Protein AF-A0A1G7UEG7-F1 (afdb_monomer_lite)

Sequence (147 aa):
MGKLTGYFTITWLIILIVSFLVSRFLLIQLLGLDDDSNEWWMAIITGISFIYSLKFVFFLTLSSVTIFLNLFKKIRNNWFLSLLTYSLIPLLTFSGMIIGDMIENGNSFEAIKSIAKFSGSLVLPHLACTLVCFLHFRKLMGNEKFN

Secondary structure (DSSP, 8-state):
-HHHHHHHHHHHHHHHHHHHHHHHHHHHHHHTTT-TTS-HHHHHHHHHHHHHHHHHHHHHHHHGGGGGGGGSHHHHHSHHHHHHHHHHHHHHHHHHHHHHHHHHH-S-HHHHHHHHHHHHHHHHHHHHHHHHHHHHHHHHHHTTTT-

Structure (mmCIF, N/CA/C/O backbone):
data_AF-A0A1G7UEG7-F1
#
_entry.id   AF-A0A1G7UEG7-F1
#
loop_
_atom_site.group_PDB
_atom_site.id
_atom_site.type_symbol
_atom_site.label_atom_id
_atom_site.label_alt_id
_atom_site.label_comp_id
_atom_site.label_asym_id
_atom_site.label_entity_id
_atom_site.label_seq_id
_atom_site.pdbx_PDB_ins_code
_atom_site.Cartn_x
_atom_site.Cartn_y
_atom_site.Cartn_z
_atom_site.occupancy
_atom_site.B_iso_or_equiv
_atom_site.auth_seq_id
_atom_site.auth_comp_id
_atom_site.auth_asym_id
_atom_site.auth_atom_id
_atom_site.pdbx_PDB_model_num
ATOM 1 N N . MET A 1 1 ? -6.365 -1.622 26.327 1.00 61.22 1 MET A N 1
ATOM 2 C CA . MET A 1 1 ? -5.407 -1.237 25.262 1.00 61.22 1 MET A CA 1
ATOM 3 C C . MET A 1 1 ? -4.646 -2.425 24.675 1.00 61.22 1 MET A C 1
ATOM 5 O O . MET A 1 1 ? -4.696 -2.566 23.463 1.00 61.22 1 MET A O 1
ATOM 9 N N . GLY A 1 2 ? -4.049 -3.323 25.475 1.00 79.75 2 GLY A N 1
ATOM 10 C CA . GLY A 1 2 ? -3.222 -4.437 24.961 1.00 79.75 2 GLY A CA 1
ATOM 11 C C . GLY A 1 2 ? -3.860 -5.328 23.879 1.00 79.75 2 GLY A C 1
ATOM 12 O O . GLY A 1 2 ? -3.212 -5.614 22.879 1.00 79.75 2 GLY A O 1
ATOM 13 N N . LYS A 1 3 ? -5.150 -5.689 24.004 1.00 84.31 3 LYS A N 1
ATOM 14 C CA . LYS A 1 3 ? -5.875 -6.463 22.969 1.00 84.31 3 LYS A CA 1
ATOM 15 C C . LYS A 1 3 ? -5.966 -5.732 21.619 1.00 84.31 3 LYS A C 1
ATOM 17 O O . LYS A 1 3 ? -5.844 -6.359 20.573 1.00 84.31 3 LYS A O 1
ATOM 22 N N . LEU A 1 4 ? -6.166 -4.411 21.648 1.00 87.94 4 LEU A N 1
ATOM 23 C CA . LEU A 1 4 ? -6.286 -3.575 20.448 1.00 87.94 4 LEU A CA 1
ATOM 24 C C . LEU A 1 4 ? -4.919 -3.389 19.777 1.00 87.94 4 LEU A C 1
ATOM 26 O O . LEU A 1 4 ? -4.803 -3.505 18.563 1.00 87.94 4 LEU A O 1
ATOM 30 N N . THR A 1 5 ? -3.876 -3.162 20.581 1.00 91.12 5 THR A N 1
ATOM 31 C CA . THR A 1 5 ? -2.491 -3.092 20.102 1.00 91.12 5 THR A CA 1
ATOM 32 C C . THR A 1 5 ? -2.080 -4.400 19.438 1.00 91.12 5 THR A C 1
ATOM 34 O O . THR A 1 5 ? -1.606 -4.368 18.310 1.00 91.12 5 THR A O 1
ATOM 37 N N . GLY A 1 6 ? -2.346 -5.548 20.074 1.00 92.75 6 GLY A N 1
ATOM 38 C CA . GLY A 1 6 ? -2.064 -6.862 19.490 1.00 92.75 6 GLY A CA 1
ATOM 39 C C . GLY A 1 6 ? -2.786 -7.092 18.159 1.00 92.75 6 GLY A C 1
ATOM 40 O O . GLY A 1 6 ? -2.169 -7.556 17.205 1.00 92.75 6 GLY A O 1
ATOM 41 N N . TYR A 1 7 ? -4.061 -6.694 18.059 1.00 93.50 7 TYR A N 1
ATOM 42 C CA . TYR A 1 7 ? -4.811 -6.751 16.801 1.00 93.50 7 TYR A CA 1
ATOM 43 C C . TYR A 1 7 ? -4.140 -5.937 15.685 1.00 93.50 7 TYR A C 1
ATOM 45 O O . TYR A 1 7 ? -3.947 -6.457 14.586 1.00 93.50 7 TYR A O 1
ATOM 53 N N . PHE A 1 8 ? -3.761 -4.681 15.949 1.00 94.00 8 PHE A N 1
ATOM 54 C CA . PHE A 1 8 ? -3.115 -3.844 14.932 1.00 94.00 8 PHE A CA 1
ATOM 55 C C . PHE A 1 8 ? -1.713 -4.330 14.575 1.00 94.00 8 PHE A C 1
ATOM 57 O O . PHE A 1 8 ? -1.362 -4.289 13.402 1.00 94.00 8 PHE A O 1
ATOM 64 N N . THR A 1 9 ? -0.953 -4.867 15.531 1.00 94.62 9 THR A N 1
ATOM 65 C CA . THR A 1 9 ? 0.338 -5.506 15.250 1.00 94.62 9 THR A CA 1
ATOM 66 C C . THR A 1 9 ? 0.174 -6.697 14.311 1.00 94.62 9 THR A C 1
ATOM 68 O O . THR A 1 9 ? 0.865 -6.768 13.300 1.00 94.62 9 THR A O 1
ATOM 71 N N . ILE A 1 10 ? -0.773 -7.600 14.587 1.00 95.06 10 ILE A N 1
ATOM 72 C CA . ILE A 1 10 ? -1.048 -8.750 13.711 1.00 95.06 10 ILE A CA 1
ATOM 73 C C . ILE A 1 10 ? -1.529 -8.275 12.336 1.00 95.06 10 ILE A C 1
ATOM 75 O O . ILE A 1 10 ? -1.057 -8.769 11.319 1.00 95.06 10 ILE A O 1
ATOM 79 N N . THR A 1 11 ? -2.422 -7.285 12.293 1.00 94.50 11 THR A N 1
ATOM 80 C CA . THR A 1 11 ? -2.929 -6.704 11.040 1.00 94.50 11 THR A CA 1
ATOM 81 C C . THR A 1 11 ? -1.793 -6.123 10.200 1.00 94.50 11 THR A C 1
ATOM 83 O O . THR A 1 11 ? -1.701 -6.397 9.009 1.00 94.50 11 THR A O 1
ATOM 86 N N . TRP A 1 12 ? -0.893 -5.363 10.822 1.00 94.69 12 TRP A N 1
ATOM 87 C CA . TRP A 1 12 ? 0.271 -4.780 10.163 1.00 94.69 12 TRP A CA 1
ATOM 88 C C . TRP A 1 12 ? 1.236 -5.852 9.636 1.00 94.69 12 TRP A C 1
ATOM 90 O O . TRP A 1 12 ? 1.694 -5.744 8.501 1.00 94.69 12 TRP A O 1
ATOM 100 N N . LEU A 1 13 ? 1.473 -6.929 10.395 1.00 94.75 13 LEU A N 1
ATOM 101 C CA . LEU A 1 13 ? 2.273 -8.073 9.939 1.00 94.75 13 LEU A CA 1
ATOM 102 C C . LEU A 1 13 ? 1.618 -8.826 8.773 1.00 94.75 13 LEU A C 1
ATOM 104 O O . LEU A 1 13 ? 2.311 -9.221 7.840 1.00 94.75 13 LEU A O 1
ATOM 108 N N . ILE A 1 14 ? 0.295 -9.006 8.793 1.00 94.81 14 ILE A N 1
ATOM 109 C CA . ILE A 1 14 ? -0.442 -9.617 7.677 1.00 94.81 14 ILE A CA 1
ATOM 110 C C . ILE A 1 14 ? -0.295 -8.758 6.424 1.00 94.81 14 ILE A C 1
ATOM 112 O O . ILE A 1 14 ? 0.029 -9.290 5.365 1.00 94.81 14 ILE A O 1
ATOM 116 N N . ILE A 1 15 ? -0.476 -7.439 6.549 1.00 94.38 15 ILE A N 1
ATOM 117 C CA . ILE A 1 15 ? -0.284 -6.507 5.436 1.00 94.38 15 ILE A CA 1
ATOM 118 C C . ILE A 1 15 ? 1.144 -6.623 4.898 1.00 94.38 15 ILE A C 1
ATOM 120 O O . ILE A 1 15 ? 1.310 -6.719 3.686 1.00 94.38 15 ILE A O 1
ATOM 124 N N . LEU A 1 16 ? 2.152 -6.701 5.771 1.00 93.69 16 LEU A N 1
ATOM 125 C CA . LEU A 1 16 ? 3.548 -6.904 5.376 1.00 93.69 16 LEU A CA 1
ATOM 126 C C . LEU A 1 16 ? 3.726 -8.158 4.537 1.00 93.69 16 LEU A C 1
ATOM 128 O O . LEU A 1 16 ? 4.205 -8.083 3.409 1.00 93.69 16 LEU A O 1
ATOM 132 N N . ILE A 1 17 ? 3.332 -9.304 5.079 1.00 93.69 17 ILE A N 1
ATOM 133 C CA . ILE A 1 17 ? 3.588 -10.600 4.456 1.00 93.69 17 ILE A CA 1
ATOM 134 C C . ILE A 1 17 ? 2.814 -10.719 3.143 1.00 93.69 17 ILE A C 1
ATOM 136 O O . ILE A 1 17 ? 3.394 -11.059 2.115 1.00 93.69 17 ILE A O 1
ATOM 140 N N . VAL A 1 18 ? 1.515 -10.414 3.156 1.00 94.81 18 VAL A N 1
ATOM 141 C CA . VAL A 1 18 ? 0.652 -10.587 1.982 1.00 94.81 18 VAL A CA 1
ATOM 142 C C . VAL A 1 18 ? 1.050 -9.623 0.871 1.00 94.81 18 VAL A C 1
ATOM 144 O O . VAL A 1 18 ? 1.220 -10.056 -0.267 1.00 94.81 18 VAL A O 1
ATOM 147 N N . SER A 1 19 ? 1.257 -8.343 1.186 1.00 94.00 19 SER A N 1
ATOM 148 C CA . SER A 1 19 ? 1.634 -7.353 0.170 1.00 94.00 19 SER A CA 1
ATOM 149 C C . SER A 1 19 ? 3.000 -7.677 -0.419 1.00 94.00 19 SER A C 1
ATOM 151 O O . SER A 1 19 ? 3.154 -7.666 -1.633 1.00 94.00 19 SER A O 1
ATOM 153 N N . PHE A 1 20 ? 3.965 -8.070 0.416 1.00 92.81 20 PHE A N 1
ATOM 154 C CA . PHE A 1 20 ? 5.283 -8.486 -0.053 1.00 92.81 20 PHE A CA 1
ATOM 155 C C . PHE A 1 20 ? 5.215 -9.694 -0.997 1.00 92.81 20 PHE A C 1
ATOM 157 O O . PHE A 1 20 ? 5.822 -9.669 -2.066 1.00 92.81 20 PHE A O 1
ATOM 164 N N . LEU A 1 21 ? 4.464 -10.741 -0.639 1.00 93.88 21 LEU A N 1
ATOM 165 C CA . LEU A 1 21 ? 4.343 -11.948 -1.462 1.00 93.88 21 LEU A CA 1
ATOM 166 C C . LEU A 1 21 ? 3.644 -11.677 -2.798 1.00 93.88 21 LEU A C 1
ATOM 168 O O . LEU A 1 21 ? 4.101 -12.163 -3.834 1.00 93.88 21 LEU A O 1
ATOM 172 N N . VAL A 1 22 ? 2.565 -10.892 -2.786 1.00 94.94 22 VAL A N 1
ATOM 173 C CA . VAL A 1 22 ? 1.824 -10.557 -4.008 1.00 94.94 22 VAL A CA 1
ATOM 174 C C . VAL A 1 22 ? 2.654 -9.641 -4.905 1.00 94.94 22 VAL A C 1
ATOM 176 O O . VAL A 1 22 ? 2.798 -9.941 -6.088 1.00 94.94 22 VAL A O 1
ATOM 179 N N . SER A 1 23 ? 3.273 -8.585 -4.367 1.00 93.56 23 SER A N 1
ATOM 180 C CA . SER A 1 23 ? 4.146 -7.711 -5.161 1.00 93.56 23 SER A CA 1
ATOM 181 C C . SER A 1 23 ? 5.350 -8.474 -5.715 1.00 93.56 23 SER A C 1
ATOM 183 O O . SER A 1 23 ? 5.711 -8.278 -6.870 1.00 93.56 23 SER A O 1
ATOM 185 N N . ARG A 1 24 ? 5.936 -9.409 -4.950 1.00 91.94 24 ARG A N 1
ATOM 186 C CA . ARG A 1 24 ? 6.990 -10.308 -5.450 1.00 91.94 24 ARG A CA 1
ATOM 187 C C . ARG A 1 24 ? 6.528 -11.085 -6.676 1.00 91.94 24 ARG A C 1
ATOM 189 O O . ARG A 1 24 ? 7.246 -11.127 -7.669 1.00 91.94 24 ARG A O 1
ATOM 196 N N . PHE A 1 25 ? 5.364 -11.720 -6.589 1.00 92.06 25 PHE A N 1
ATOM 197 C CA . PHE A 1 25 ? 4.814 -12.502 -7.691 1.00 92.06 25 PHE A CA 1
ATOM 198 C C . PHE A 1 25 ? 4.567 -11.634 -8.932 1.00 92.06 25 PHE A C 1
ATOM 200 O O . PHE A 1 25 ? 5.006 -11.991 -10.022 1.00 92.06 25 PHE A O 1
ATOM 207 N N . LEU A 1 26 ? 3.948 -10.462 -8.759 1.00 93.31 26 LEU A N 1
ATOM 208 C CA . LEU A 1 26 ? 3.683 -9.532 -9.859 1.00 93.31 26 LEU A CA 1
ATOM 209 C C . LEU A 1 26 ? 4.967 -8.988 -10.493 1.00 93.31 26 LEU A C 1
ATOM 211 O O . LEU A 1 26 ? 5.024 -8.839 -11.708 1.00 93.31 26 LEU A O 1
ATOM 215 N N . LEU A 1 27 ? 6.004 -8.717 -9.697 1.00 91.19 27 LEU A N 1
ATOM 216 C CA . LEU A 1 27 ? 7.291 -8.238 -10.201 1.00 91.19 27 LEU A CA 1
ATOM 217 C C . LEU A 1 27 ? 8.043 -9.295 -11.008 1.00 91.19 27 LEU A C 1
ATOM 219 O O . LEU A 1 27 ? 8.666 -8.937 -12.001 1.00 91.19 27 LEU A O 1
ATOM 223 N N . ILE A 1 28 ? 7.984 -10.570 -10.607 1.00 88.56 28 ILE A N 1
ATOM 224 C CA . ILE A 1 28 ? 8.583 -11.669 -11.384 1.00 88.56 28 ILE A CA 1
ATOM 225 C C . ILE A 1 28 ? 7.978 -11.692 -12.788 1.00 88.56 28 ILE A C 1
ATOM 227 O O . ILE A 1 28 ? 8.723 -11.676 -13.763 1.00 88.56 28 ILE A O 1
ATOM 231 N N . GLN A 1 29 ? 6.646 -11.631 -12.874 1.00 87.69 29 GLN A N 1
ATOM 232 C CA . GLN A 1 29 ? 5.931 -11.603 -14.151 1.00 87.69 29 GLN A CA 1
ATOM 233 C C . GLN A 1 29 ? 6.202 -10.325 -14.950 1.00 87.69 29 GLN A C 1
ATOM 235 O O . GLN A 1 29 ? 6.360 -10.372 -16.164 1.00 87.69 29 GLN A O 1
ATOM 240 N N . LEU A 1 30 ? 6.240 -9.167 -14.284 1.00 88.62 30 LEU A N 1
ATOM 241 C CA . LEU A 1 30 ? 6.428 -7.881 -14.953 1.00 88.62 30 LEU A CA 1
ATOM 242 C C . LEU A 1 30 ? 7.838 -7.732 -15.540 1.00 88.62 30 LEU A C 1
ATOM 244 O O . LEU A 1 30 ? 7.991 -7.115 -16.591 1.00 88.62 30 LEU A O 1
ATOM 248 N N . LEU A 1 31 ? 8.851 -8.258 -14.851 1.00 86.88 31 LEU A N 1
ATOM 249 C CA . LEU A 1 31 ? 10.256 -8.152 -15.249 1.00 86.88 31 LEU A CA 1
ATOM 250 C C . LEU A 1 31 ? 10.738 -9.336 -16.103 1.00 86.88 31 LEU A C 1
ATOM 252 O O . LEU A 1 31 ? 11.894 -9.319 -16.519 1.00 86.88 31 LEU A O 1
ATOM 256 N N . GLY A 1 32 ? 9.894 -10.347 -16.344 1.00 84.00 32 GLY A N 1
ATOM 257 C CA . GLY A 1 32 ? 10.253 -11.534 -17.130 1.00 84.00 32 GLY A CA 1
ATOM 258 C C . GLY A 1 32 ? 11.415 -12.321 -16.522 1.00 84.00 32 GLY A C 1
ATOM 259 O O . GLY A 1 32 ? 12.299 -12.782 -17.238 1.00 84.00 32 GLY A O 1
ATOM 260 N N . LEU A 1 33 ? 11.467 -12.422 -15.188 1.00 80.69 33 LEU A N 1
ATOM 261 C CA . LEU A 1 33 ? 12.536 -13.153 -14.487 1.00 80.69 33 LEU A CA 1
ATOM 262 C C . LEU A 1 33 ? 12.432 -14.679 -14.648 1.00 80.69 33 LEU A C 1
ATOM 264 O O . LEU A 1 33 ? 13.329 -15.398 -14.221 1.00 80.69 33 LEU A O 1
ATOM 268 N N . ASP A 1 34 ? 11.327 -15.158 -15.209 1.00 78.31 34 ASP A N 1
ATOM 269 C CA . ASP A 1 34 ? 11.062 -16.543 -15.588 1.00 78.31 34 ASP A CA 1
ATOM 270 C C . ASP A 1 34 ? 11.372 -16.837 -17.067 1.00 78.31 34 ASP A C 1
ATOM 272 O O . ASP A 1 34 ? 11.183 -17.968 -17.509 1.00 78.31 34 ASP A O 1
ATOM 276 N N . ASP A 1 35 ? 11.855 -15.845 -17.823 1.00 75.69 35 ASP A N 1
ATOM 277 C CA . ASP A 1 35 ? 12.195 -15.993 -19.237 1.00 75.69 35 ASP A CA 1
ATOM 278 C C . ASP A 1 35 ? 13.684 -16.349 -19.423 1.00 75.69 35 ASP A C 1
ATOM 280 O O . ASP A 1 35 ? 14.578 -15.513 -19.248 1.00 75.69 35 ASP A O 1
ATOM 284 N N . ASP A 1 36 ? 13.944 -17.604 -19.805 1.00 68.56 36 ASP A N 1
ATOM 285 C CA . ASP A 1 36 ? 15.284 -18.157 -20.060 1.00 68.56 36 ASP A CA 1
ATOM 286 C C . ASP A 1 36 ? 15.970 -17.556 -21.308 1.00 68.56 36 ASP A C 1
ATOM 288 O O . ASP A 1 36 ? 17.141 -17.837 -21.570 1.00 68.56 36 ASP A O 1
ATOM 292 N N . SER A 1 37 ? 15.270 -16.726 -22.093 1.00 68.25 37 SER A N 1
ATOM 293 C CA . SER A 1 37 ? 15.817 -16.089 -23.302 1.00 68.25 37 SER A CA 1
ATOM 294 C C . SER A 1 37 ? 16.661 -14.833 -23.037 1.00 68.25 37 SER A C 1
ATOM 296 O O . SER A 1 37 ? 17.264 -14.289 -23.965 1.00 68.25 37 SER A O 1
ATOM 298 N N . ASN A 1 38 ? 16.736 -14.369 -21.785 1.00 63.94 38 ASN A N 1
ATOM 299 C CA . ASN A 1 38 ? 17.438 -13.137 -21.433 1.00 63.94 38 ASN A CA 1
ATOM 300 C C . ASN A 1 38 ? 18.965 -13.255 -21.565 1.00 63.94 38 ASN A C 1
ATOM 302 O O . ASN A 1 38 ? 19.604 -14.146 -21.004 1.00 63.94 38 ASN A O 1
ATOM 306 N N . GLU A 1 39 ? 19.577 -12.278 -22.238 1.00 80.00 39 GLU A N 1
ATOM 307 C CA . GLU A 1 39 ? 21.031 -12.125 -22.247 1.00 80.00 39 GLU A CA 1
ATOM 308 C C . GLU A 1 39 ? 21.563 -11.952 -20.812 1.00 80.00 39 GLU A C 1
ATOM 310 O O . GLU A 1 39 ? 20.954 -11.286 -19.970 1.00 80.00 39 GLU A O 1
ATOM 315 N N . TRP A 1 40 ? 22.734 -12.526 -20.521 1.00 79.62 40 TRP A N 1
ATOM 316 C CA . TRP A 1 40 ? 23.274 -12.607 -19.156 1.00 79.62 40 TRP A CA 1
ATOM 317 C C . TRP A 1 40 ? 23.411 -11.244 -18.450 1.00 79.62 40 TRP A C 1
ATOM 319 O O . TRP A 1 40 ? 23.266 -11.163 -17.232 1.00 79.62 40 TRP A O 1
ATOM 329 N N . TRP A 1 41 ? 23.667 -10.161 -19.192 1.00 78.94 41 TRP A N 1
ATOM 330 C CA . TRP A 1 41 ? 23.777 -8.810 -18.633 1.00 78.94 41 TRP A CA 1
ATOM 331 C C . TRP A 1 41 ? 22.404 -8.188 -18.337 1.00 78.94 41 TRP A C 1
ATOM 333 O O . TRP A 1 41 ? 22.255 -7.500 -17.325 1.00 78.94 41 TRP A O 1
ATOM 343 N N . MET A 1 42 ? 21.383 -8.482 -19.150 1.00 80.00 42 MET A N 1
ATOM 344 C CA . MET A 1 42 ? 19.997 -8.077 -18.885 1.00 80.00 42 MET A CA 1
ATOM 345 C C . MET A 1 42 ? 19.466 -8.754 -17.623 1.00 80.00 42 MET A C 1
ATOM 347 O O . MET A 1 42 ? 18.840 -8.087 -16.802 1.00 80.00 42 MET A O 1
ATOM 351 N N . ALA A 1 43 ? 19.805 -10.030 -17.407 1.00 81.00 43 ALA A N 1
ATOM 352 C CA . ALA A 1 43 ? 19.456 -10.764 -16.189 1.00 81.00 43 ALA A CA 1
ATOM 353 C C . ALA A 1 43 ? 20.018 -10.109 -14.908 1.00 81.00 43 ALA A C 1
ATOM 355 O O . ALA A 1 43 ? 19.361 -10.091 -13.864 1.00 81.00 43 ALA A O 1
ATOM 356 N N . ILE A 1 44 ? 21.219 -9.518 -14.975 1.00 83.75 44 ILE A N 1
ATOM 357 C CA . ILE A 1 44 ? 21.807 -8.781 -13.844 1.00 83.75 44 ILE A CA 1
ATOM 358 C C . ILE A 1 44 ? 21.005 -7.502 -13.561 1.00 83.75 44 ILE A C 1
ATOM 360 O O . ILE A 1 44 ? 20.663 -7.233 -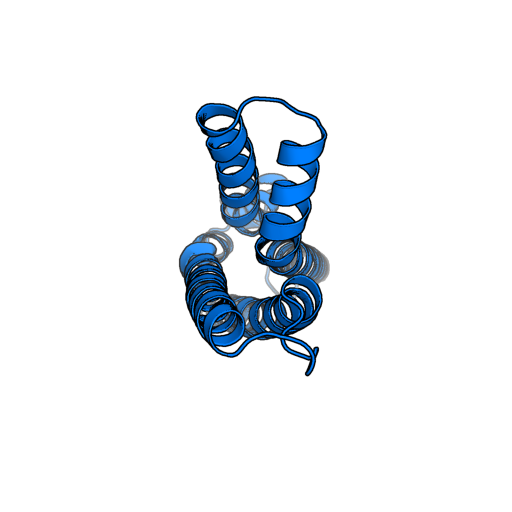12.407 1.00 83.75 44 ILE A O 1
ATOM 364 N N . ILE A 1 45 ? 20.671 -6.7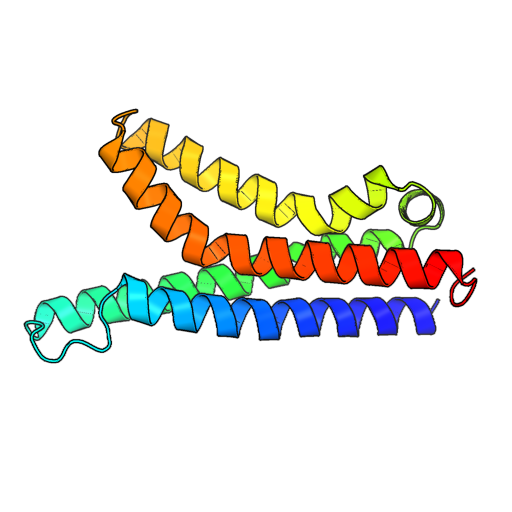20 -14.594 1.00 85.19 45 ILE A N 1
ATOM 365 C CA . ILE A 1 45 ? 19.923 -5.459 -14.448 1.00 85.19 45 ILE A CA 1
ATOM 366 C C . ILE A 1 45 ? 18.508 -5.710 -13.908 1.00 85.19 45 ILE A C 1
ATOM 368 O O . ILE A 1 45 ? 18.059 -5.008 -12.992 1.00 85.19 45 ILE A O 1
ATOM 372 N N . THR A 1 46 ? 17.807 -6.719 -14.431 1.00 85.31 46 THR A N 1
ATOM 373 C CA . THR A 1 46 ? 16.463 -7.089 -13.965 1.00 85.31 46 THR A CA 1
ATOM 374 C C . THR A 1 46 ? 16.500 -7.639 -12.540 1.00 85.31 46 THR A C 1
ATOM 376 O O . THR A 1 46 ? 15.669 -7.248 -11.718 1.00 85.31 46 THR A O 1
ATOM 379 N N . GLY A 1 47 ? 17.510 -8.443 -12.189 1.00 85.75 47 GLY A N 1
ATOM 380 C CA . GLY A 1 47 ? 17.721 -8.940 -10.827 1.00 85.75 47 GLY A CA 1
ATOM 381 C C . GLY A 1 47 ? 17.983 -7.827 -9.804 1.00 85.75 47 GLY A C 1
ATOM 382 O O . GLY A 1 47 ? 17.386 -7.815 -8.723 1.00 85.75 47 GLY A O 1
ATOM 383 N N . ILE A 1 48 ? 18.821 -6.844 -10.148 1.00 88.06 48 ILE A N 1
ATOM 384 C CA . ILE A 1 48 ? 19.065 -5.668 -9.298 1.00 88.06 48 ILE A CA 1
ATOM 385 C C . ILE A 1 48 ? 17.769 -4.863 -9.124 1.00 88.06 48 ILE A C 1
ATOM 387 O O . ILE A 1 48 ? 17.378 -4.563 -7.991 1.00 88.06 48 ILE A O 1
ATOM 391 N N . SER A 1 49 ? 17.070 -4.568 -10.225 1.00 87.50 49 SER A N 1
ATOM 392 C CA . SER A 1 49 ? 15.791 -3.842 -10.217 1.00 87.50 49 SER A CA 1
ATOM 393 C C . SER A 1 49 ? 14.745 -4.532 -9.342 1.00 87.50 49 SER A C 1
ATOM 395 O O . SER A 1 49 ? 14.059 -3.881 -8.551 1.00 87.50 49 SER A O 1
ATOM 397 N N . PHE A 1 50 ? 14.669 -5.860 -9.408 1.00 90.06 50 PHE A N 1
ATOM 398 C CA . PHE A 1 50 ? 13.793 -6.675 -8.575 1.00 90.06 50 PHE A CA 1
ATOM 399 C C . PHE A 1 50 ? 14.113 -6.552 -7.080 1.00 90.06 50 PHE A C 1
ATOM 401 O O . PHE A 1 50 ? 13.210 -6.331 -6.270 1.00 90.06 50 PHE A O 1
ATOM 408 N N . ILE A 1 51 ? 15.392 -6.624 -6.696 1.00 91.25 51 ILE A N 1
ATOM 409 C CA . ILE A 1 51 ? 15.811 -6.492 -5.292 1.00 91.25 51 ILE A CA 1
ATOM 410 C C . ILE A 1 51 ? 15.456 -5.106 -4.739 1.00 91.25 51 ILE A C 1
ATOM 412 O O . ILE A 1 51 ? 14.916 -5.007 -3.634 1.00 91.25 51 ILE A O 1
ATOM 416 N N . TYR A 1 52 ? 15.734 -4.032 -5.484 1.00 91.31 52 TYR A N 1
ATOM 417 C CA . TYR A 1 52 ? 15.380 -2.672 -5.058 1.00 91.31 52 TYR A CA 1
ATOM 418 C C . TYR A 1 52 ? 13.864 -2.481 -4.948 1.00 91.31 52 TYR A C 1
ATOM 420 O O . TYR A 1 52 ? 13.385 -1.905 -3.970 1.00 91.31 52 TYR A O 1
ATOM 428 N N . SER A 1 53 ? 13.109 -3.042 -5.890 1.00 91.56 53 SER A N 1
ATOM 429 C CA . SER A 1 53 ? 11.645 -3.029 -5.888 1.00 91.56 53 SER A CA 1
ATOM 430 C C . SER A 1 53 ? 11.058 -3.741 -4.664 1.00 91.56 53 SER A C 1
ATOM 432 O O . SER A 1 53 ? 10.174 -3.213 -3.991 1.00 91.56 53 SER A O 1
ATOM 434 N N . LEU A 1 54 ? 11.592 -4.908 -4.297 1.00 90.31 54 LEU A N 1
ATOM 435 C CA . LEU A 1 54 ? 11.165 -5.621 -3.089 1.00 90.31 54 LEU A CA 1
ATOM 436 C C . LEU A 1 54 ? 11.524 -4.878 -1.802 1.00 90.31 54 LEU A C 1
ATOM 438 O O . LEU A 1 54 ? 10.710 -4.827 -0.876 1.00 90.31 54 LEU A O 1
ATOM 442 N N . LYS A 1 55 ? 12.716 -4.272 -1.738 1.00 92.69 55 LYS A N 1
ATOM 443 C CA . LYS A 1 55 ? 13.098 -3.407 -0.612 1.00 92.69 55 LYS A CA 1
ATOM 444 C C . LYS A 1 55 ? 12.103 -2.261 -0.453 1.00 92.69 55 LYS A C 1
ATOM 446 O O . LYS A 1 55 ? 11.684 -1.969 0.663 1.00 92.69 55 LYS A O 1
ATOM 451 N N . PHE A 1 56 ? 11.687 -1.649 -1.557 1.00 92.62 56 PHE A N 1
ATOM 452 C CA . PHE A 1 56 ? 10.688 -0.590 -1.538 1.00 92.62 56 PHE A CA 1
ATOM 453 C C . PHE A 1 56 ? 9.343 -1.059 -0.961 1.00 92.62 56 PHE A C 1
ATOM 455 O O . PHE A 1 56 ? 8.821 -0.408 -0.058 1.00 92.62 56 PHE A O 1
ATOM 462 N N . VAL A 1 57 ? 8.815 -2.212 -1.392 1.00 91.75 57 VAL A N 1
ATOM 463 C CA . VAL A 1 57 ? 7.561 -2.778 -0.843 1.00 91.75 57 VAL A CA 1
ATOM 464 C C . VAL A 1 57 ? 7.673 -3.033 0.664 1.00 91.75 57 VAL A C 1
ATOM 466 O O . VAL A 1 57 ? 6.747 -2.750 1.432 1.00 91.75 57 VAL A O 1
ATOM 469 N N . PHE A 1 58 ? 8.832 -3.516 1.114 1.00 91.00 58 PHE A N 1
ATOM 470 C CA . PHE A 1 58 ? 9.103 -3.704 2.534 1.00 91.00 58 PHE A CA 1
ATOM 471 C C . PHE A 1 58 ? 9.046 -2.374 3.308 1.00 91.00 58 PHE A C 1
ATOM 473 O O . PHE A 1 58 ? 8.321 -2.270 4.300 1.00 91.00 58 PHE A O 1
ATOM 480 N N . PHE A 1 59 ? 9.724 -1.325 2.827 1.00 92.50 59 PHE A N 1
ATOM 481 C CA . PHE A 1 59 ? 9.690 0.004 3.454 1.00 92.50 59 PHE A CA 1
ATOM 482 C C . PHE A 1 59 ? 8.309 0.665 3.414 1.00 92.50 59 PHE A C 1
ATOM 484 O O . PHE A 1 59 ? 7.914 1.308 4.391 1.00 92.50 59 PHE A O 1
ATOM 491 N N . LEU A 1 60 ? 7.550 0.482 2.331 1.00 91.62 60 LEU A N 1
ATOM 492 C CA . LEU A 1 60 ? 6.165 0.943 2.228 1.00 91.62 60 LEU A CA 1
ATOM 493 C C . LEU A 1 60 ? 5.308 0.348 3.351 1.00 91.62 60 LEU A C 1
ATOM 495 O O . LEU A 1 60 ? 4.523 1.046 4.007 1.00 91.62 60 LEU A O 1
ATOM 499 N N . THR A 1 61 ? 5.505 -0.940 3.620 1.00 84.56 61 THR A N 1
ATOM 500 C CA . THR A 1 61 ? 4.766 -1.606 4.683 1.00 84.56 61 THR A CA 1
ATOM 501 C C . THR A 1 61 ? 5.214 -1.153 6.066 1.00 84.56 61 THR A C 1
ATOM 503 O O . THR A 1 61 ? 4.369 -0.863 6.916 1.00 84.56 61 THR A O 1
ATOM 506 N N . LEU A 1 62 ? 6.524 -1.003 6.288 1.00 87.62 62 LEU A N 1
ATOM 507 C CA . LEU A 1 62 ? 7.033 -0.451 7.544 1.00 87.62 62 LEU A CA 1
ATOM 508 C C . LEU A 1 62 ? 6.455 0.940 7.833 1.00 87.62 62 LEU A C 1
ATOM 510 O O . LEU A 1 62 ? 6.047 1.228 8.957 1.00 87.62 62 LEU A O 1
ATOM 514 N N . SER A 1 63 ? 6.335 1.766 6.795 1.00 86.81 63 SER A N 1
ATOM 515 C CA . SER A 1 63 ? 5.796 3.126 6.880 1.00 86.81 63 SER A CA 1
ATOM 516 C C . SER A 1 63 ? 4.293 3.165 7.178 1.00 86.81 63 SER A C 1
ATOM 518 O O . SER A 1 63 ? 3.781 4.176 7.654 1.00 86.81 63 SER A O 1
ATOM 520 N N . SER A 1 64 ? 3.574 2.053 6.995 1.00 87.06 64 SER A N 1
ATO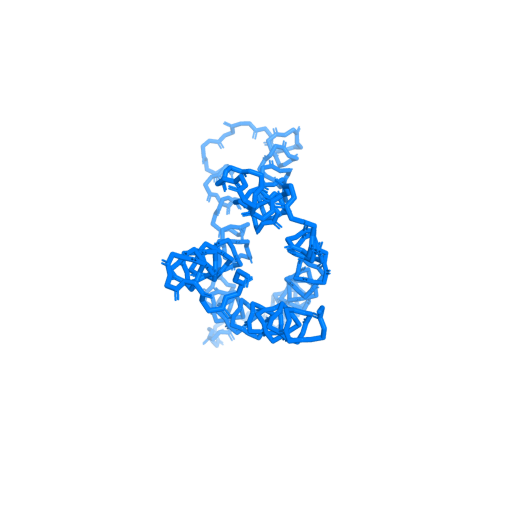M 521 C CA . SER A 1 64 ? 2.138 1.929 7.298 1.00 87.06 64 SER A CA 1
ATOM 522 C C . SER A 1 64 ? 1.829 1.779 8.798 1.00 87.06 64 SER A C 1
ATOM 524 O O . SER A 1 64 ? 0.753 1.318 9.185 1.00 87.06 64 SER A O 1
ATOM 526 N N . VAL A 1 65 ? 2.745 2.227 9.664 1.00 90.06 65 VAL A N 1
ATOM 527 C CA . VAL A 1 65 ? 2.546 2.359 11.117 1.00 90.06 65 VAL A CA 1
ATOM 528 C C . VAL A 1 65 ? 1.390 3.310 11.461 1.00 90.06 65 VAL A C 1
ATOM 530 O O . VAL A 1 65 ? 0.839 3.250 12.559 1.00 90.06 65 VAL A O 1
ATOM 533 N N . THR A 1 66 ? 0.950 4.145 10.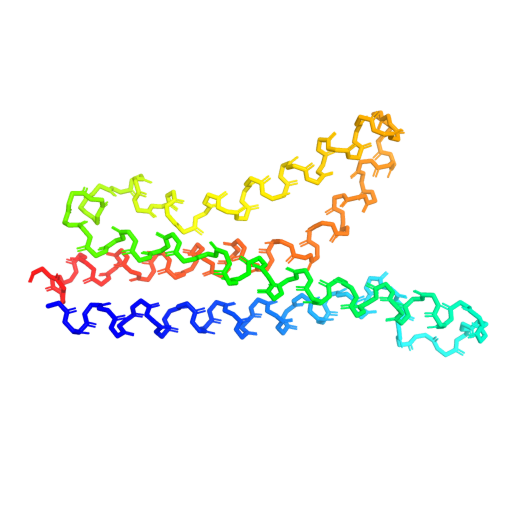515 1.00 91.88 66 THR A N 1
ATOM 534 C CA . THR A 1 66 ? -0.218 5.023 10.667 1.00 91.88 66 THR A CA 1
ATOM 535 C C . THR A 1 66 ? -1.480 4.276 11.092 1.00 91.88 66 THR A C 1
ATOM 537 O O . THR A 1 66 ? -2.307 4.863 11.783 1.00 91.88 66 THR A O 1
ATOM 540 N N . ILE A 1 67 ? -1.614 2.978 10.787 1.00 92.94 67 ILE A N 1
ATOM 541 C CA . ILE A 1 67 ? -2.738 2.134 11.232 1.00 92.94 67 ILE A CA 1
ATOM 542 C C . ILE A 1 67 ? -2.904 2.160 12.762 1.00 92.94 67 ILE A C 1
ATOM 544 O O . ILE A 1 67 ? -4.036 2.150 13.257 1.00 92.94 67 ILE A O 1
ATOM 548 N N . PHE A 1 68 ? -1.806 2.272 13.520 1.00 94.56 68 PHE A N 1
ATOM 549 C CA . PHE A 1 68 ? -1.830 2.345 14.986 1.00 94.56 68 PHE A CA 1
ATOM 550 C C . PHE A 1 68 ? -2.493 3.618 15.523 1.00 94.56 68 PHE A C 1
ATOM 552 O O . PHE A 1 68 ? -2.889 3.655 16.687 1.00 94.56 68 PHE A O 1
ATOM 559 N N . LEU A 1 69 ? -2.724 4.638 14.692 1.00 94.06 69 LEU A N 1
ATOM 560 C CA . LEU A 1 69 ? -3.531 5.795 15.082 1.00 94.06 69 LEU A CA 1
ATOM 561 C C . LEU A 1 69 ? -4.988 5.406 15.408 1.00 94.06 69 LEU A C 1
ATOM 563 O O . LEU A 1 69 ? -5.665 6.115 16.150 1.00 94.06 69 LEU A O 1
ATOM 567 N N . ASN A 1 70 ? -5.462 4.233 14.973 1.00 92.94 70 ASN A N 1
ATOM 568 C CA . ASN A 1 70 ? -6.743 3.672 15.424 1.00 92.94 70 ASN A CA 1
ATOM 569 C C . ASN A 1 70 ? -6.760 3.224 16.895 1.00 92.94 70 ASN A C 1
ATOM 571 O O . ASN A 1 70 ? -7.816 2.839 17.400 1.00 92.94 70 ASN A O 1
ATOM 575 N N . LEU A 1 71 ? -5.634 3.285 17.610 1.00 92.44 71 LEU A N 1
ATOM 576 C CA . LEU A 1 71 ? -5.625 3.158 19.068 1.00 92.44 71 LEU A CA 1
ATOM 577 C C . LEU A 1 71 ? -6.343 4.338 19.745 1.00 92.44 71 LEU A C 1
ATOM 579 O O . LEU A 1 71 ? -6.884 4.184 20.841 1.00 92.44 71 LEU A O 1
ATOM 583 N N . PHE A 1 72 ? -6.406 5.501 19.088 1.00 92.56 72 PHE A N 1
ATOM 584 C CA . PHE A 1 72 ? -7.124 6.666 19.592 1.00 92.56 72 PHE A CA 1
ATOM 585 C C . PHE A 1 72 ? -8.619 6.573 19.268 1.00 92.56 72 PHE A C 1
ATOM 587 O O . PHE A 1 72 ? -9.023 6.539 18.104 1.00 92.56 72 PHE A O 1
ATOM 594 N N . LYS A 1 73 ? -9.469 6.620 20.304 1.00 90.00 73 LYS A N 1
ATOM 595 C CA . LYS A 1 73 ? -10.935 6.486 20.180 1.00 90.00 73 LYS A CA 1
ATOM 596 C C . LYS A 1 73 ? -11.550 7.473 19.175 1.00 90.00 73 LYS A C 1
ATOM 598 O O . LYS A 1 73 ? -12.434 7.088 18.416 1.00 90.00 73 LYS A O 1
ATOM 603 N N . LYS A 1 74 ? -11.053 8.717 19.125 1.00 92.06 74 LYS A N 1
ATOM 604 C CA . LYS A 1 74 ? -11.526 9.760 18.192 1.00 92.06 74 LYS A CA 1
ATOM 605 C C . LYS A 1 74 ? -11.306 9.379 16.721 1.00 92.06 74 LYS A C 1
ATOM 607 O O . LYS A 1 74 ? -12.189 9.599 15.901 1.00 92.06 74 LYS A O 1
ATOM 612 N N . ILE A 1 75 ? -10.154 8.784 16.406 1.00 92.62 75 ILE A N 1
ATOM 613 C CA . ILE A 1 75 ? -9.795 8.345 15.048 1.00 92.62 75 ILE A CA 1
ATOM 614 C C . ILE A 1 75 ? -10.567 7.075 14.700 1.00 92.62 75 ILE A C 1
ATOM 616 O O . ILE A 1 75 ? -11.234 7.013 13.672 1.00 92.62 75 ILE A O 1
ATOM 620 N N . ARG A 1 76 ? -10.554 6.094 15.606 1.00 92.06 76 ARG A N 1
ATOM 621 C CA . ARG A 1 76 ? -11.253 4.815 15.459 1.00 92.06 76 ARG A CA 1
ATOM 622 C C . ARG A 1 76 ? -12.745 4.967 15.169 1.00 92.06 76 ARG A C 1
ATOM 624 O O . ARG A 1 76 ? -13.276 4.287 14.291 1.00 92.06 76 ARG A O 1
ATOM 631 N N . ASN A 1 77 ? -13.427 5.837 15.911 1.00 90.50 77 ASN A N 1
ATOM 632 C CA . ASN A 1 77 ? -14.876 6.000 15.801 1.00 90.50 77 ASN A CA 1
ATOM 633 C C . ASN A 1 77 ? -15.293 6.762 14.536 1.00 90.50 77 ASN A C 1
ATOM 635 O O . ASN A 1 77 ? -16.425 6.618 14.088 1.00 90.50 77 ASN A O 1
ATOM 639 N N . ASN A 1 78 ? -14.393 7.539 13.932 1.00 94.31 78 ASN A N 1
ATOM 640 C CA . ASN A 1 78 ? -14.667 8.228 12.679 1.00 94.31 78 ASN A CA 1
ATOM 641 C C . ASN A 1 78 ? -14.327 7.314 11.492 1.00 94.31 78 ASN A C 1
ATOM 643 O O . ASN A 1 78 ? -13.194 6.840 11.371 1.00 94.31 78 ASN A O 1
ATOM 647 N N . TRP A 1 79 ? -15.309 7.063 10.616 1.00 93.75 79 TRP A N 1
ATOM 648 C CA . TRP A 1 79 ? -15.149 6.159 9.474 1.00 93.75 79 TRP A CA 1
ATOM 649 C C . TRP A 1 79 ? -13.970 6.554 8.575 1.00 93.75 79 TRP A C 1
ATOM 651 O O . TRP A 1 79 ? -13.064 5.745 8.355 1.00 93.75 79 TRP A O 1
ATOM 661 N N . PHE A 1 80 ? -13.966 7.821 8.158 1.00 95.88 80 PHE A N 1
ATOM 662 C CA . PHE A 1 80 ? -13.014 8.412 7.224 1.00 95.88 80 PHE A CA 1
ATOM 663 C C . PHE A 1 80 ? -11.604 8.525 7.806 1.00 95.88 80 PHE A C 1
ATOM 665 O O . PHE A 1 80 ? -10.647 8.119 7.152 1.00 95.88 80 PHE A O 1
ATOM 672 N N . LEU A 1 81 ? -11.460 9.009 9.047 1.00 95.00 81 LEU A N 1
ATOM 673 C CA . LEU A 1 81 ? -10.134 9.156 9.664 1.00 95.00 81 LEU A CA 1
ATOM 674 C C . LEU A 1 81 ? -9.419 7.811 9.780 1.00 95.00 81 LEU A C 1
ATOM 676 O O . LEU A 1 81 ? -8.243 7.713 9.458 1.00 95.00 81 LEU A O 1
ATOM 680 N N . SER A 1 82 ? -10.125 6.759 10.187 1.00 95.25 82 SER A N 1
ATOM 681 C CA . SER A 1 82 ? -9.540 5.419 10.201 1.00 95.25 82 SER A CA 1
ATOM 682 C C . SER A 1 82 ? -9.214 4.921 8.797 1.00 95.25 82 SER A C 1
ATOM 684 O O . SER A 1 82 ? -8.125 4.403 8.608 1.00 95.25 82 SER A O 1
ATOM 686 N N . LEU A 1 83 ? -10.088 5.097 7.796 1.00 96.56 83 LEU A N 1
ATOM 687 C CA . LEU A 1 83 ? -9.763 4.687 6.424 1.00 96.56 83 LEU A CA 1
ATOM 688 C C . LEU A 1 83 ? -8.440 5.321 5.984 1.00 96.56 83 LEU A C 1
ATOM 690 O O . LEU A 1 83 ? -7.542 4.625 5.520 1.00 96.56 83 LEU A O 1
ATOM 694 N N . LEU A 1 84 ? -8.295 6.619 6.248 1.00 95.94 84 LEU A N 1
ATOM 695 C CA . LEU A 1 84 ? -7.096 7.381 5.943 1.00 95.94 84 LEU A CA 1
ATOM 696 C C . LEU A 1 84 ? -5.857 6.794 6.636 1.00 95.94 84 LEU A C 1
ATOM 698 O O . LEU A 1 84 ? -4.820 6.654 6.006 1.00 95.94 84 LEU A O 1
ATOM 702 N N . THR A 1 85 ? -5.948 6.332 7.885 1.00 95.75 85 THR A N 1
ATOM 703 C CA . THR A 1 85 ? -4.799 5.666 8.537 1.00 95.75 85 THR A CA 1
ATOM 704 C C . THR A 1 85 ? -4.340 4.370 7.858 1.00 95.75 85 THR A C 1
ATOM 706 O O . THR A 1 85 ? -3.167 4.021 7.988 1.00 95.75 85 THR A O 1
ATOM 709 N N . TYR A 1 86 ? -5.232 3.670 7.146 1.00 95.25 86 TYR A N 1
ATOM 710 C CA . TYR A 1 86 ? -4.921 2.458 6.380 1.00 95.25 86 TYR A CA 1
ATOM 711 C C . TYR A 1 86 ? -4.446 2.766 4.954 1.00 95.25 86 TYR A C 1
ATOM 713 O O . TYR A 1 86 ? -3.599 2.048 4.423 1.00 95.25 86 TYR A O 1
ATOM 721 N N . SER A 1 87 ? -4.991 3.803 4.316 1.00 95.19 87 SER A N 1
ATOM 722 C CA . SER A 1 87 ? -4.783 4.057 2.886 1.00 95.19 87 SER A CA 1
ATOM 723 C C . SER A 1 87 ? -3.852 5.227 2.571 1.00 95.19 87 SER A C 1
ATOM 725 O O . SER A 1 87 ? -3.368 5.305 1.447 1.00 95.19 87 SER A O 1
ATOM 727 N N . LEU A 1 88 ? -3.567 6.127 3.518 1.00 93.69 88 LEU A N 1
ATOM 728 C CA . LEU A 1 88 ? -2.831 7.364 3.234 1.00 93.69 88 LEU A CA 1
ATOM 729 C C . LEU A 1 88 ? -1.446 7.088 2.651 1.00 93.69 88 LEU A C 1
ATOM 731 O O . LEU A 1 88 ? -1.118 7.618 1.597 1.00 93.69 88 LEU A O 1
ATOM 735 N N . ILE A 1 89 ? -0.657 6.249 3.322 1.00 93.69 89 ILE A N 1
ATOM 736 C CA . ILE A 1 89 ? 0.706 5.923 2.898 1.00 93.69 89 ILE A CA 1
ATOM 737 C C . ILE A 1 89 ? 0.725 5.340 1.475 1.00 93.69 89 ILE A C 1
ATOM 739 O O . ILE A 1 89 ? 1.346 5.962 0.616 1.00 93.69 89 ILE A O 1
ATOM 743 N N . PRO A 1 90 ? 0.009 4.243 1.152 1.00 93.75 90 PRO A N 1
ATOM 744 C CA . PRO A 1 90 ? 0.011 3.726 -0.216 1.00 93.75 90 PRO A CA 1
ATOM 745 C C . PRO A 1 90 ? -0.563 4.702 -1.247 1.00 93.75 90 PRO A C 1
ATOM 747 O O . PRO A 1 90 ? -0.039 4.769 -2.353 1.00 93.75 90 PRO A O 1
ATOM 750 N N . LEU A 1 91 ? -1.596 5.485 -0.917 1.00 94.06 91 LEU A N 1
ATOM 751 C CA . LEU A 1 91 ? -2.156 6.457 -1.862 1.00 94.06 91 LEU A CA 1
ATOM 752 C C . LEU A 1 91 ? -1.166 7.578 -2.188 1.00 94.06 91 LEU A C 1
ATOM 754 O O . LEU A 1 91 ? -0.993 7.918 -3.359 1.00 94.06 91 LEU A O 1
ATOM 758 N N . LEU A 1 92 ? -0.504 8.136 -1.171 1.00 94.62 92 LEU A N 1
ATOM 759 C CA . LEU A 1 92 ? 0.516 9.166 -1.359 1.00 94.62 92 LEU A CA 1
ATOM 760 C C . LEU A 1 92 ? 1.714 8.619 -2.127 1.00 94.62 92 LEU A C 1
ATOM 762 O O . LEU A 1 92 ? 2.196 9.279 -3.040 1.00 94.62 92 LEU A O 1
ATOM 766 N N . THR A 1 93 ? 2.162 7.405 -1.803 1.00 93.88 93 THR A N 1
ATOM 767 C CA . THR A 1 93 ? 3.262 6.760 -2.518 1.00 93.88 93 THR A CA 1
ATOM 768 C C . THR A 1 93 ? 2.916 6.523 -3.984 1.00 93.88 93 THR A C 1
ATOM 770 O O . THR A 1 93 ? 3.695 6.905 -4.852 1.00 93.88 93 THR A O 1
ATOM 773 N N . PHE A 1 94 ? 1.746 5.951 -4.279 1.00 93.69 94 PHE A N 1
ATOM 774 C CA . PHE A 1 94 ? 1.318 5.711 -5.657 1.00 93.69 94 PHE A CA 1
ATOM 775 C C . PHE A 1 94 ? 1.231 7.020 -6.446 1.00 93.69 94 PHE A C 1
ATOM 777 O O . PHE A 1 94 ? 1.826 7.146 -7.511 1.00 93.69 94 PHE A O 1
ATOM 784 N N . SER A 1 95 ? 0.557 8.026 -5.882 1.00 92.75 95 SER A N 1
ATOM 785 C CA . SER A 1 95 ? 0.403 9.336 -6.522 1.00 92.75 95 SER A CA 1
ATOM 786 C C . SER A 1 95 ? 1.754 10.022 -6.731 1.00 92.75 95 SER A C 1
ATOM 788 O O . SER A 1 95 ? 1.996 10.582 -7.793 1.00 92.75 95 SER A O 1
ATOM 790 N N . GLY A 1 96 ? 2.655 9.938 -5.748 1.00 93.00 96 GLY A N 1
ATOM 791 C CA . GLY A 1 96 ? 4.003 10.495 -5.826 1.00 93.00 96 GLY A CA 1
ATOM 792 C C . GLY A 1 96 ? 4.853 9.853 -6.921 1.00 93.00 96 GLY A C 1
ATOM 793 O O . GLY A 1 96 ? 5.546 10.572 -7.631 1.00 93.00 96 GLY A O 1
ATOM 794 N N . MET A 1 97 ? 4.760 8.531 -7.108 1.00 91.75 97 MET A N 1
ATOM 795 C CA . MET A 1 97 ? 5.458 7.837 -8.199 1.00 91.75 97 MET A CA 1
ATOM 796 C C . MET A 1 97 ? 4.947 8.280 -9.573 1.00 91.75 97 MET A C 1
ATOM 798 O O . MET A 1 97 ? 5.752 8.578 -10.447 1.00 91.75 97 MET A O 1
ATOM 802 N N . ILE A 1 98 ? 3.624 8.362 -9.753 1.00 91.00 98 ILE A N 1
ATOM 803 C CA . ILE A 1 98 ? 3.025 8.797 -11.023 1.00 91.00 98 ILE A CA 1
ATOM 804 C C . ILE A 1 98 ? 3.383 10.255 -11.328 1.00 91.00 98 ILE A C 1
ATOM 806 O O . ILE A 1 98 ? 3.824 10.561 -12.428 1.00 91.00 98 ILE A O 1
ATOM 810 N N . ILE A 1 99 ? 3.215 11.156 -10.355 1.00 91.25 99 ILE A N 1
ATOM 811 C CA . ILE A 1 99 ? 3.497 12.586 -10.538 1.00 91.25 99 ILE A CA 1
ATOM 812 C C . ILE A 1 99 ? 4.992 12.820 -10.774 1.00 91.25 99 ILE A C 1
ATOM 814 O O . ILE A 1 99 ? 5.344 13.620 -11.634 1.00 91.25 99 ILE A O 1
ATOM 818 N N . GLY A 1 100 ? 5.864 12.129 -10.034 1.00 89.56 100 GLY A N 1
ATOM 819 C CA . GLY A 1 100 ? 7.313 12.229 -10.213 1.00 89.56 100 GLY A CA 1
ATOM 820 C C . GLY A 1 100 ? 7.739 11.838 -11.626 1.00 89.56 100 GLY A C 1
ATOM 821 O O . GLY A 1 100 ? 8.445 12.600 -12.279 1.00 89.56 100 GLY A O 1
ATOM 822 N N . ASP A 1 101 ? 7.224 10.714 -12.126 1.00 87.56 101 ASP A N 1
ATOM 823 C CA . ASP A 1 101 ? 7.508 10.253 -13.486 1.00 87.56 101 ASP A CA 1
ATOM 824 C C . ASP A 1 101 ? 6.949 11.204 -14.555 1.00 87.56 101 ASP A C 1
ATOM 826 O O . ASP A 1 101 ? 7.643 11.533 -15.510 1.00 87.56 101 ASP A O 1
ATOM 830 N N . MET A 1 102 ? 5.738 11.736 -14.356 1.00 88.62 102 MET A N 1
ATOM 831 C CA . MET A 1 102 ? 5.151 12.745 -15.249 1.00 88.62 102 MET A CA 1
ATOM 832 C C . MET A 1 102 ? 5.996 14.025 -15.342 1.00 88.62 102 MET A C 1
ATOM 834 O O . MET A 1 102 ? 6.061 14.648 -16.402 1.00 88.62 102 MET A O 1
ATOM 838 N N . ILE A 1 103 ? 6.641 14.433 -14.245 1.00 89.19 103 ILE A N 1
ATOM 839 C CA . ILE A 1 103 ? 7.522 15.609 -14.217 1.00 89.19 103 ILE A CA 1
ATOM 840 C C . ILE A 1 103 ? 8.840 15.327 -14.949 1.00 89.19 103 ILE A C 1
ATOM 842 O O . ILE A 1 103 ? 9.327 16.198 -15.667 1.00 89.19 103 ILE A O 1
ATOM 846 N N . GLU A 1 104 ? 9.417 14.138 -14.768 1.00 86.94 104 GLU A N 1
ATOM 847 C CA . GLU A 1 104 ? 10.729 13.779 -15.320 1.00 86.94 104 GLU A CA 1
ATOM 848 C C . GLU A 1 104 ? 10.658 13.376 -16.800 1.00 86.94 104 GLU A C 1
ATOM 850 O O . GLU A 1 104 ? 11.420 13.878 -17.625 1.00 86.94 104 GLU A O 1
ATOM 855 N N . ASN A 1 105 ? 9.705 12.510 -17.145 1.00 82.81 105 ASN A N 1
ATOM 856 C CA . ASN A 1 105 ? 9.593 11.859 -18.453 1.00 82.81 105 ASN A CA 1
ATOM 857 C C . ASN A 1 105 ? 8.461 12.439 -19.325 1.00 82.81 105 ASN A C 1
ATOM 859 O O . ASN A 1 105 ? 8.270 12.030 -20.475 1.00 82.81 105 ASN A O 1
ATOM 863 N N . GLY A 1 106 ? 7.720 13.420 -18.802 1.00 82.62 106 GLY A N 1
ATOM 864 C CA . GLY A 1 106 ? 6.604 14.073 -19.479 1.00 82.62 106 GLY A CA 1
ATOM 865 C C . GLY A 1 106 ? 5.300 13.268 -19.450 1.00 82.62 106 GLY A C 1
ATOM 866 O O . GLY A 1 106 ? 5.193 12.188 -18.879 1.00 82.62 106 GLY A O 1
ATOM 867 N N . ASN A 1 107 ? 4.267 13.799 -20.112 1.00 85.00 107 ASN A N 1
ATOM 868 C CA . ASN A 1 107 ? 2.890 13.293 -19.999 1.00 85.00 107 ASN A CA 1
ATOM 869 C C . ASN A 1 107 ? 2.460 12.392 -21.167 1.00 85.00 107 ASN A C 1
ATOM 871 O O . ASN A 1 107 ? 1.287 12.388 -21.550 1.00 85.00 107 ASN A O 1
ATOM 875 N N . SER A 1 108 ? 3.391 11.652 -21.778 1.00 87.56 108 SER A N 1
ATOM 876 C CA . SER A 1 108 ? 3.012 10.724 -22.848 1.00 87.56 108 SER A CA 1
ATOM 877 C C . SER A 1 108 ? 2.187 9.563 -22.279 1.00 87.56 108 SER A C 1
ATOM 879 O O . SER A 1 108 ? 2.479 9.031 -21.207 1.00 87.56 108 SER A O 1
ATOM 881 N N . PHE A 1 109 ? 1.137 9.156 -22.995 1.00 85.25 109 PHE A N 1
ATOM 882 C CA . PHE A 1 109 ? 0.247 8.085 -22.535 1.00 85.25 109 PHE A CA 1
ATOM 883 C C . PHE A 1 109 ? 0.993 6.759 -22.317 1.00 85.25 109 PHE A C 1
ATOM 885 O O . PHE A 1 109 ? 0.689 6.022 -21.381 1.00 85.25 109 PHE A O 1
ATOM 892 N N . GLU A 1 110 ? 1.987 6.459 -23.156 1.00 85.12 110 GLU A N 1
ATOM 893 C CA . GLU A 1 110 ? 2.783 5.235 -23.044 1.00 85.12 110 GLU A CA 1
ATOM 894 C C . GLU A 1 110 ? 3.703 5.240 -21.819 1.00 85.12 110 GLU A C 1
ATOM 896 O O . GLU A 1 110 ? 3.751 4.230 -21.112 1.00 85.12 110 GLU A O 1
ATOM 901 N N . ALA A 1 111 ? 4.348 6.374 -21.511 1.00 82.06 111 ALA A N 1
ATOM 902 C CA . ALA A 1 111 ? 5.151 6.525 -20.296 1.00 82.06 111 ALA A CA 1
ATOM 903 C C . ALA A 1 111 ? 4.282 6.341 -19.044 1.00 82.06 111 ALA A C 1
ATOM 905 O O . ALA A 1 111 ? 4.552 5.451 -18.236 1.00 82.06 111 ALA A O 1
ATOM 906 N N . ILE A 1 112 ? 3.151 7.059 -18.969 1.00 84.94 112 ILE A N 1
ATOM 907 C CA . ILE A 1 112 ? 2.193 6.964 -17.855 1.00 84.94 112 ILE A CA 1
ATOM 908 C C . ILE A 1 112 ? 1.693 5.523 -17.684 1.00 84.94 112 ILE A C 1
ATOM 910 O O . ILE A 1 112 ? 1.598 5.011 -16.569 1.00 84.94 112 ILE A O 1
ATOM 914 N N . LYS A 1 113 ? 1.382 4.831 -18.784 1.00 88.12 113 LYS A N 1
ATOM 915 C CA . LYS A 1 113 ? 0.918 3.440 -18.743 1.00 88.12 113 LYS A CA 1
ATOM 916 C C . LYS A 1 113 ? 1.998 2.491 -18.221 1.00 88.12 113 LYS A C 1
ATOM 918 O O . LYS A 1 113 ? 1.672 1.573 -17.467 1.00 88.12 113 LYS A O 1
ATOM 923 N N . SER A 1 114 ? 3.252 2.684 -18.623 1.00 85.56 114 SER A N 1
ATOM 924 C CA . SER A 1 114 ? 4.377 1.860 -18.172 1.00 85.56 114 SER A CA 1
ATOM 925 C C . SER A 1 114 ? 4.634 2.045 -16.674 1.00 85.56 114 SER A C 1
ATOM 927 O O . SER A 1 114 ? 4.600 1.069 -15.916 1.00 85.56 114 SER A O 1
ATOM 929 N N . ILE A 1 115 ? 4.760 3.295 -16.211 1.00 87.00 115 ILE A N 1
ATOM 930 C CA . ILE A 1 115 ? 4.983 3.578 -14.789 1.00 87.00 115 ILE A CA 1
ATOM 931 C C . ILE A 1 115 ? 3.789 3.154 -13.934 1.00 87.00 115 ILE A C 1
ATOM 933 O O . ILE A 1 115 ? 3.977 2.631 -12.836 1.00 87.00 115 ILE A O 1
ATOM 937 N N . ALA A 1 116 ? 2.555 3.295 -14.427 1.00 88.50 116 ALA A N 1
ATOM 938 C CA . ALA A 1 116 ? 1.362 2.848 -13.714 1.00 88.50 116 ALA A CA 1
ATOM 939 C C . ALA A 1 116 ? 1.332 1.326 -13.538 1.00 88.50 116 ALA A C 1
ATOM 941 O O . ALA A 1 116 ? 0.918 0.844 -12.486 1.00 88.50 116 ALA A O 1
ATOM 942 N N . LYS A 1 117 ? 1.812 0.555 -14.523 1.00 89.81 117 LYS A N 1
ATOM 943 C CA . LYS A 1 117 ? 1.974 -0.899 -14.370 1.00 89.81 117 LYS A CA 1
ATOM 944 C C . LYS A 1 117 ? 3.026 -1.234 -13.318 1.00 89.81 117 LYS A C 1
ATOM 946 O O . LYS A 1 117 ? 2.766 -2.062 -12.447 1.00 89.81 117 LYS A O 1
ATOM 951 N N . PHE A 1 118 ? 4.183 -0.576 -13.374 1.00 89.69 118 PHE A N 1
ATOM 952 C CA . PHE A 1 118 ? 5.273 -0.819 -12.431 1.00 89.69 118 PHE A CA 1
ATOM 953 C C . PHE A 1 118 ? 4.897 -0.420 -10.999 1.00 89.69 118 PHE A C 1
ATOM 955 O O . PHE A 1 118 ? 4.843 -1.273 -10.116 1.00 89.69 118 PHE A O 1
ATOM 962 N N . SER A 1 119 ? 4.528 0.841 -10.770 1.00 91.56 119 SER A N 1
ATOM 963 C CA . SER A 1 119 ? 4.032 1.322 -9.471 1.00 91.56 119 SER A CA 1
ATOM 964 C C . SER A 1 119 ? 2.798 0.543 -9.002 1.00 91.56 119 SER A C 1
ATOM 966 O O . SER A 1 119 ? 2.667 0.250 -7.814 1.00 91.56 119 SER A O 1
ATOM 968 N N . GLY A 1 120 ? 1.932 0.125 -9.928 1.00 90.94 120 GLY A N 1
ATOM 969 C CA . GLY A 1 120 ? 0.777 -0.717 -9.652 1.00 90.94 120 GLY A CA 1
ATOM 970 C C . GLY A 1 120 ? 1.164 -2.077 -9.078 1.00 90.94 120 GLY A C 1
ATOM 971 O O . GLY A 1 120 ? 0.610 -2.482 -8.060 1.00 90.94 120 GLY A O 1
ATOM 972 N N . SER A 1 121 ? 2.164 -2.742 -9.664 1.00 92.38 121 SER A N 1
ATOM 973 C CA . SER A 1 121 ? 2.690 -4.025 -9.171 1.00 92.38 121 SER A CA 1
ATOM 974 C C . SER A 1 121 ? 3.302 -3.934 -7.767 1.00 92.38 121 SER A C 1
ATOM 976 O O . SER A 1 121 ? 3.324 -4.921 -7.034 1.00 92.38 121 SER A O 1
ATOM 978 N N . LEU A 1 122 ? 3.746 -2.739 -7.365 1.00 93.25 122 LEU A N 1
ATOM 979 C CA . LEU A 1 122 ? 4.356 -2.480 -6.063 1.00 93.25 122 LEU A CA 1
ATOM 980 C C . LEU A 1 122 ? 3.326 -2.090 -5.002 1.00 93.25 122 LEU A C 1
ATOM 982 O O . LEU A 1 122 ? 3.322 -2.658 -3.911 1.00 93.25 122 LEU A O 1
ATOM 986 N N . VAL A 1 123 ? 2.472 -1.112 -5.315 1.00 94.38 123 VAL A N 1
ATOM 987 C CA . VAL A 1 123 ? 1.673 -0.376 -4.325 1.00 94.38 123 VAL A CA 1
ATOM 988 C C . VAL A 1 123 ? 0.229 -0.870 -4.243 1.00 94.38 123 VAL A C 1
ATOM 990 O O . VAL A 1 123 ? -0.352 -0.866 -3.155 1.00 94.38 123 VAL A O 1
ATOM 993 N N . LEU A 1 124 ? -0.368 -1.330 -5.350 1.00 93.62 124 LEU A N 1
ATOM 994 C CA . LEU A 1 124 ? -1.762 -1.792 -5.341 1.00 93.62 124 LEU A CA 1
ATOM 995 C C . LEU A 1 124 ? -1.987 -3.039 -4.479 1.00 93.62 124 LEU A C 1
ATOM 997 O O . LEU A 1 124 ? -3.009 -3.062 -3.791 1.00 93.62 124 LEU A O 1
ATOM 1001 N N . PRO A 1 125 ? -1.077 -4.035 -4.426 1.00 94.94 125 PRO A N 1
ATOM 1002 C CA . PRO A 1 125 ? -1.217 -5.148 -3.489 1.00 94.94 125 PRO A CA 1
ATOM 1003 C C . PRO A 1 125 ? -1.332 -4.677 -2.038 1.00 94.94 125 PRO A C 1
ATOM 1005 O O . PRO A 1 125 ? -2.194 -5.147 -1.294 1.00 94.94 125 PRO A O 1
ATOM 1008 N N . HIS A 1 126 ? -0.522 -3.680 -1.669 1.00 94.62 126 HIS A N 1
ATOM 1009 C CA . HIS A 1 126 ? -0.551 -3.075 -0.343 1.00 94.62 126 HIS A CA 1
ATOM 1010 C C . HIS A 1 126 ? -1.856 -2.332 -0.078 1.00 94.62 126 HIS A C 1
ATOM 1012 O O . HIS A 1 126 ? -2.498 -2.568 0.942 1.00 94.62 126 HIS A O 1
ATOM 1018 N N . LEU A 1 127 ? -2.297 -1.490 -1.015 1.00 95.12 127 LEU A N 1
ATOM 1019 C CA . LEU A 1 127 ? -3.565 -0.767 -0.905 1.00 95.12 127 LEU A CA 1
ATOM 1020 C C . LEU A 1 127 ? -4.766 -1.721 -0.797 1.00 95.12 127 LEU A C 1
ATOM 1022 O O . LEU A 1 127 ? -5.648 -1.520 0.034 1.00 95.12 127 LEU A O 1
ATOM 1026 N N . ALA A 1 128 ? -4.804 -2.779 -1.605 1.00 95.44 128 ALA A N 1
ATOM 1027 C CA . ALA A 1 128 ? -5.861 -3.781 -1.540 1.00 95.44 128 ALA A CA 1
ATOM 1028 C C . ALA A 1 128 ? -5.872 -4.481 -0.173 1.00 95.44 128 ALA A C 1
ATOM 1030 O O . ALA A 1 128 ? -6.929 -4.618 0.449 1.00 95.44 128 ALA A O 1
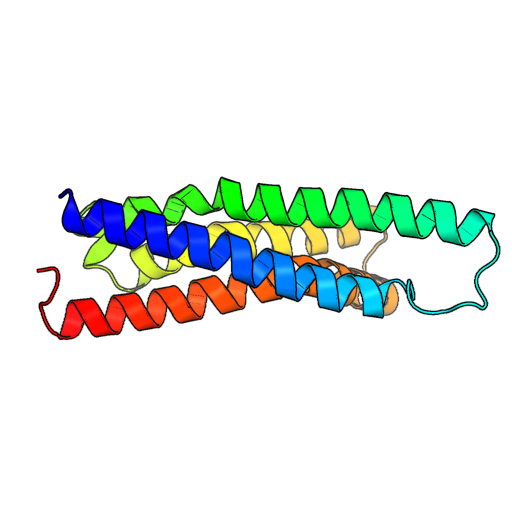ATOM 1031 N N . CYS A 1 129 ? -4.698 -4.863 0.336 1.00 95.19 129 CYS A N 1
ATOM 1032 C CA . CYS A 1 129 ? -4.580 -5.505 1.639 1.00 95.19 129 CYS A CA 1
ATOM 1033 C C . CYS A 1 129 ? -5.020 -4.576 2.782 1.00 95.19 129 CYS A C 1
ATOM 1035 O O . CYS A 1 129 ? -5.784 -4.992 3.660 1.00 95.19 129 CYS A O 1
ATOM 1037 N N . THR A 1 130 ? -4.612 -3.302 2.758 1.00 95.19 130 THR A N 1
ATOM 1038 C CA . THR A 1 130 ? -5.008 -2.331 3.787 1.00 95.19 130 THR A CA 1
ATOM 1039 C C . THR A 1 130 ? -6.511 -2.056 3.759 1.00 95.19 130 THR A C 1
ATOM 1041 O O . THR A 1 130 ? -7.124 -1.976 4.824 1.00 95.19 130 THR A O 1
ATOM 1044 N N . LEU A 1 131 ? -7.135 -1.999 2.577 1.00 96.31 131 LEU A N 1
ATOM 1045 C CA . LEU A 1 131 ? -8.588 -1.852 2.432 1.00 96.31 131 LEU A CA 1
ATOM 1046 C C . LEU A 1 131 ? -9.352 -3.062 2.982 1.00 96.31 131 LEU A C 1
ATOM 1048 O O . LEU A 1 131 ? -10.316 -2.887 3.728 1.00 96.31 131 LEU A O 1
ATOM 1052 N N . VAL A 1 132 ? -8.908 -4.287 2.685 1.00 96.38 132 VAL A N 1
ATOM 1053 C CA . VAL A 1 132 ? -9.512 -5.508 3.248 1.00 96.38 132 VAL A CA 1
ATOM 1054 C C . VAL A 1 132 ? -9.401 -5.512 4.775 1.00 96.38 132 VAL A C 1
ATOM 1056 O O . VAL A 1 132 ? -10.391 -5.754 5.470 1.00 96.38 132 VAL A O 1
ATOM 1059 N N . CYS A 1 133 ? -8.227 -5.174 5.313 1.00 95.25 133 CYS A N 1
ATOM 1060 C CA . CYS A 1 133 ? -8.008 -5.084 6.757 1.00 95.25 133 CYS A CA 1
ATOM 1061 C C . CYS A 1 133 ? -8.874 -4.000 7.414 1.00 95.25 133 CYS A C 1
ATOM 1063 O O . CYS A 1 133 ? -9.419 -4.215 8.499 1.00 95.25 133 CYS A O 1
ATOM 1065 N N . PHE A 1 134 ? -9.051 -2.858 6.748 1.00 96.19 134 PHE A N 1
ATOM 1066 C CA . PHE A 1 134 ? -9.944 -1.796 7.195 1.00 96.19 134 PHE A CA 1
ATOM 1067 C C . PHE A 1 134 ? -11.405 -2.263 7.250 1.00 96.19 134 PHE A C 1
ATOM 1069 O O . PHE A 1 134 ? -12.075 -2.070 8.267 1.00 96.19 134 PHE A O 1
ATOM 1076 N N . LEU A 1 135 ? -11.905 -2.916 6.197 1.00 95.75 135 LEU A N 1
ATOM 1077 C CA . LEU A 1 135 ? -13.274 -3.442 6.167 1.00 95.75 135 LEU A CA 1
ATOM 1078 C C . LEU A 1 135 ? -13.495 -4.493 7.262 1.00 95.75 135 LEU A C 1
ATOM 1080 O O . LEU A 1 135 ? -14.509 -4.461 7.964 1.00 95.75 135 LEU A O 1
ATOM 1084 N N . HIS A 1 136 ? -12.517 -5.378 7.466 1.00 94.94 136 HIS A N 1
ATOM 1085 C CA . HIS A 1 136 ? -12.537 -6.347 8.557 1.00 94.94 136 HIS A CA 1
ATOM 1086 C C . HIS A 1 136 ? -12.588 -5.658 9.931 1.00 94.94 136 HIS A C 1
ATOM 1088 O O . HIS A 1 136 ? -13.441 -5.983 10.760 1.00 94.94 136 HIS A O 1
ATOM 1094 N N . PHE A 1 137 ? -11.744 -4.646 10.152 1.00 93.75 137 PHE A N 1
ATOM 1095 C CA . PHE A 1 137 ? -11.752 -3.843 11.373 1.00 93.75 137 PHE A CA 1
ATOM 1096 C C . PHE A 1 137 ? -13.108 -3.166 11.618 1.00 93.75 137 PHE A C 1
ATOM 1098 O O . PHE A 1 137 ? -13.619 -3.168 12.740 1.00 93.75 137 PHE A O 1
ATOM 1105 N N . ARG A 1 138 ? -13.738 -2.633 10.566 1.00 93.12 138 ARG A N 1
ATOM 1106 C CA . ARG A 1 138 ? -15.059 -2.000 10.656 1.00 93.12 138 ARG A CA 1
ATOM 1107 C C . ARG A 1 138 ? -16.151 -2.973 11.059 1.00 93.12 138 ARG A C 1
ATOM 1109 O O . ARG A 1 138 ? -16.944 -2.652 11.943 1.00 93.12 138 ARG A O 1
ATOM 1116 N N . LYS A 1 139 ? -16.145 -4.173 10.481 1.00 91.19 139 LYS A N 1
ATOM 1117 C CA . LYS A 1 139 ? -17.068 -5.244 10.866 1.00 91.19 139 LYS A CA 1
ATOM 1118 C C . LYS A 1 139 ? -16.904 -5.628 12.339 1.00 91.19 139 LYS A C 1
ATOM 1120 O O . LYS A 1 139 ? -17.889 -5.821 13.042 1.00 91.19 139 LYS A O 1
ATOM 1125 N N . LEU A 1 140 ? -15.667 -5.694 12.829 1.00 88.56 140 LEU A N 1
ATOM 1126 C CA . LEU A 1 140 ? -15.384 -6.015 14.229 1.00 88.56 140 LEU A CA 1
ATOM 1127 C C . LEU A 1 140 ? -15.858 -4.931 15.206 1.00 88.56 140 LEU A C 1
ATOM 1129 O O . LEU A 1 140 ? -16.361 -5.264 16.276 1.00 88.56 140 LEU A O 1
ATOM 1133 N N . MET A 1 141 ? -15.720 -3.656 14.835 1.00 86.44 141 MET A N 1
ATOM 1134 C CA . MET A 1 141 ? -16.229 -2.528 15.625 1.00 86.44 141 MET A CA 1
ATOM 1135 C C . MET A 1 141 ? -17.762 -2.504 15.685 1.00 86.44 141 MET A C 1
ATOM 1137 O O . MET A 1 141 ? -18.311 -2.217 16.743 1.00 86.44 141 MET A O 1
ATOM 1141 N N . GLY A 1 142 ? -18.446 -2.828 14.580 1.00 80.38 142 GLY A N 1
ATOM 1142 C CA . GLY A 1 142 ? -19.913 -2.913 14.537 1.00 80.38 142 GLY A CA 1
ATOM 1143 C C . GLY A 1 142 ? -20.491 -4.042 15.397 1.00 80.38 142 GLY A C 1
ATOM 1144 O O . GLY A 1 142 ? -21.594 -3.914 1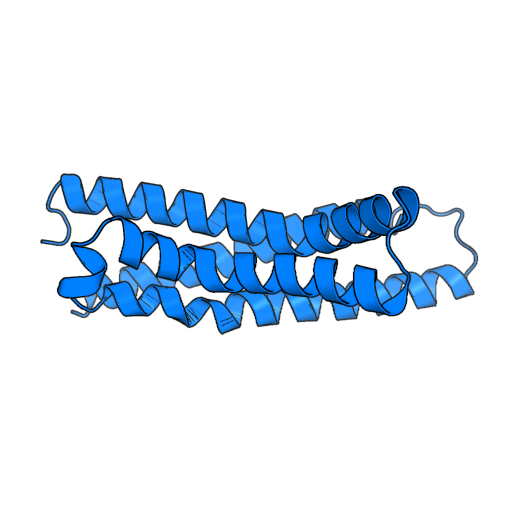5.908 1.00 80.38 142 GLY A O 1
ATOM 1145 N N . ASN A 1 143 ? -19.716 -5.105 15.623 1.00 78.25 143 ASN A N 1
ATOM 1146 C CA . ASN A 1 143 ? -20.081 -6.221 16.502 1.00 78.25 143 ASN A CA 1
ATOM 1147 C C . ASN A 1 143 ? -19.645 -6.006 17.967 1.00 78.25 143 ASN A C 1
ATOM 1149 O O . ASN A 1 143 ? -19.516 -6.980 18.706 1.00 78.25 143 ASN A O 1
ATOM 1153 N N . GLU A 1 144 ? -19.307 -4.771 18.356 1.00 69.25 144 GLU A N 1
ATOM 1154 C CA . GLU A 1 144 ? -18.871 -4.360 19.704 1.00 69.25 144 GLU A CA 1
ATOM 1155 C C . GLU A 1 144 ? -17.670 -5.120 20.301 1.00 69.25 144 GLU A C 1
ATOM 1157 O O . GLU A 1 144 ? -17.302 -4.894 21.449 1.00 69.25 144 GLU A O 1
ATOM 1162 N N . LYS A 1 145 ? -16.956 -5.949 19.524 1.00 61.88 145 LYS A N 1
ATOM 1163 C CA . LYS A 1 145 ? -15.807 -6.743 20.014 1.00 61.88 145 LYS A CA 1
ATOM 1164 C C . LYS A 1 145 ? -14.654 -5.903 20.579 1.00 61.88 145 LYS A C 1
ATOM 1166 O O . LYS A 1 145 ? -13.780 -6.442 21.257 1.00 61.88 145 LYS A O 1
ATOM 1171 N N . PHE A 1 146 ? -14.621 -4.611 20.261 1.00 58.69 146 PHE A N 1
ATOM 1172 C CA . PHE A 1 146 ? -13.540 -3.686 20.606 1.00 58.69 146 PHE A CA 1
ATOM 1173 C C . PHE A 1 146 ? -14.025 -2.335 21.159 1.00 58.69 146 PHE A C 1
ATOM 1175 O O . PHE A 1 146 ? -13.214 -1.396 21.249 1.00 58.69 146 PHE A O 1
ATOM 1182 N N . ASN A 1 147 ? -15.318 -2.230 21.499 1.00 54.66 147 ASN A N 1
ATOM 1183 C CA . ASN A 1 147 ? -15.868 -1.053 22.175 1.00 54.66 147 ASN A CA 1
ATOM 1184 C C . ASN A 1 147 ? -15.519 -1.053 23.662 1.00 54.66 147 ASN A C 1
ATOM 1186 O O . ASN A 1 147 ? -15.625 -2.123 24.296 1.00 54.66 147 ASN A O 1
#

Foldseek 3Di:
DVVVVVLLVVLLVCLLVQLLVQLLVLLCVLLVLVPPPDDPVSNVVSVVVSVVLSVVLNVLSVVLCLLCVCVDVVQVVDLVSNLCSLQVSLVCQLVCQLVVQCVVVNDDPVSSVSSNSSSCSRRVSSNVSSVVSSVVSVVCVVVVVPD

Organism: NCBI:txid454006

Radius of gyration: 17.94 Å; chains: 1; bounding box: 44×34×49 Å

pLDDT: mean 88.97, std 7.79, range [54.66, 96.56]